Protein AF-A0A7X9BPJ6-F1 (afdb_monomer)

Sequence (104 aa):
MRKETFKKQIQTELATLIYESAHQGRFSSAEMLCLLELLEAVAARRDWPLFDCLRRWMAAESDSEQYREISEIIKATLINVDFQDAGSVQTNTEIICSLVKELE

Radius of gyration: 14.79 Å; Cα contacts (8 Å, |Δi|>4): 62; chains: 1; bounding box: 34×36×34 Å

Structure (mmCIF, N/CA/C/O backbone):
data_AF-A0A7X9BPJ6-F1
#
_entry.id   AF-A0A7X9BPJ6-F1
#
loop_
_atom_site.group_PDB
_atom_site.id
_atom_site.type_symbol
_atom_site.label_atom_id
_atom_site.label_alt_id
_atom_site.label_comp_id
_atom_site.label_asym_id
_atom_site.label_entity_id
_atom_site.label_seq_id
_atom_site.pdbx_PDB_ins_code
_atom_site.Cartn_x
_atom_site.Cartn_y
_atom_site.Cartn_z
_atom_site.occupancy
_atom_site.B_iso_or_equiv
_atom_site.auth_seq_id
_atom_site.auth_comp_id
_atom_site.auth_asym_id
_atom_site.auth_atom_id
_atom_site.pdbx_PDB_model_num
ATOM 1 N N . MET A 1 1 ? -16.027 25.324 -0.728 1.00 53.81 1 MET A N 1
ATOM 2 C CA . MET A 1 1 ? -15.608 25.284 -2.147 1.00 53.81 1 MET A CA 1
ATOM 3 C C . MET A 1 1 ? -14.087 25.226 -2.357 1.00 53.81 1 MET A C 1
ATOM 5 O O . MET A 1 1 ? -13.666 24.298 -3.019 1.00 53.81 1 MET A O 1
ATOM 9 N N . ARG A 1 2 ? -13.236 26.093 -1.767 1.00 60.16 2 ARG A N 1
ATOM 10 C CA . ARG A 1 2 ? -11.763 26.059 -2.011 1.00 60.16 2 ARG A CA 1
ATOM 11 C C . ARG A 1 2 ? -11.022 24.777 -1.573 1.00 60.16 2 ARG A C 1
ATOM 13 O O . ARG A 1 2 ? -10.060 24.394 -2.223 1.00 60.16 2 ARG A O 1
ATOM 20 N N . LYS A 1 3 ? -11.448 24.115 -0.487 1.00 61.12 3 LYS A N 1
ATOM 21 C CA . LYS A 1 3 ? -10.763 22.917 0.050 1.00 61.12 3 LYS A CA 1
ATOM 22 C C . LYS A 1 3 ? -10.933 21.667 -0.827 1.00 61.12 3 LYS A C 1
ATOM 24 O O . LYS A 1 3 ? -9.999 20.885 -0.947 1.00 61.12 3 LYS A O 1
ATOM 29 N N . GLU A 1 4 ? -12.100 21.509 -1.454 1.00 62.47 4 GLU A N 1
ATOM 30 C CA . GLU A 1 4 ? -12.416 20.375 -2.339 1.00 62.47 4 GLU A CA 1
ATOM 31 C C . GLU A 1 4 ? -11.538 20.396 -3.599 1.00 62.47 4 GLU A C 1
ATOM 33 O O . GLU A 1 4 ? -10.987 19.379 -4.009 1.00 62.47 4 GLU A O 1
ATOM 38 N N . THR A 1 5 ? -11.364 21.586 -4.182 1.00 72.50 5 THR A N 1
ATOM 39 C CA . THR A 1 5 ? -10.567 21.803 -5.394 1.00 72.50 5 THR A CA 1
ATOM 40 C C . THR A 1 5 ? -9.084 21.551 -5.145 1.00 72.50 5 THR A C 1
ATOM 42 O O . THR A 1 5 ? -8.437 20.879 -5.939 1.00 72.50 5 THR A O 1
ATOM 45 N N . PHE A 1 6 ? -8.565 22.024 -4.010 1.00 75.25 6 PHE A N 1
ATOM 46 C CA . PHE A 1 6 ? -7.166 21.823 -3.636 1.00 75.25 6 PHE A CA 1
ATOM 47 C C . PHE A 1 6 ? -6.827 20.342 -3.414 1.00 75.25 6 PHE A C 1
ATOM 49 O O . PHE A 1 6 ? -5.805 19.856 -3.886 1.00 75.25 6 PHE A O 1
ATOM 56 N N . LYS A 1 7 ? -7.723 19.595 -2.757 1.00 77.94 7 LYS A N 1
ATOM 57 C CA . LYS A 1 7 ? -7.555 18.153 -2.539 1.00 77.94 7 LYS A CA 1
ATOM 58 C C . LYS A 1 7 ? -7.513 17.370 -3.856 1.00 77.94 7 LYS A C 1
ATOM 60 O O . LYS A 1 7 ? -6.646 16.520 -4.024 1.00 77.94 7 LYS A O 1
ATOM 65 N N . LYS A 1 8 ? -8.422 17.678 -4.788 1.00 81.69 8 LYS A N 1
ATOM 66 C CA . LYS A 1 8 ? -8.437 17.058 -6.122 1.00 81.69 8 LYS A CA 1
ATOM 67 C C . LYS A 1 8 ? -7.172 17.372 -6.916 1.00 81.69 8 LYS A C 1
ATOM 69 O O . LYS A 1 8 ? -6.649 16.491 -7.581 1.00 81.69 8 LYS A O 1
ATOM 74 N N . GLN A 1 9 ? -6.660 18.596 -6.812 1.00 83.31 9 GLN A N 1
ATOM 75 C CA . GLN A 1 9 ? -5.426 18.980 -7.490 1.00 83.31 9 GLN A CA 1
ATOM 76 C C . GLN A 1 9 ? -4.222 18.163 -6.996 1.00 83.31 9 GLN A C 1
ATOM 78 O O . GLN A 1 9 ? -3.510 17.592 -7.815 1.00 83.31 9 GLN A O 1
ATOM 83 N N . ILE A 1 10 ? -4.055 18.024 -5.676 1.00 83.12 10 ILE A N 1
ATOM 84 C CA . ILE A 1 10 ? -2.991 17.187 -5.094 1.00 83.12 10 ILE A CA 1
ATOM 85 C C . ILE A 1 10 ? -3.114 15.732 -5.564 1.00 83.12 10 ILE A C 1
ATOM 87 O O . ILE A 1 10 ? -2.112 15.101 -5.881 1.00 83.12 10 ILE A O 1
ATOM 91 N N . GLN A 1 11 ? -4.334 15.192 -5.635 1.00 86.44 11 GLN A N 1
ATOM 92 C CA . GLN A 1 11 ? -4.556 13.826 -6.122 1.00 86.44 11 GLN A CA 1
ATOM 93 C C . GLN A 1 11 ? -4.128 13.662 -7.579 1.00 86.44 11 GLN A C 1
ATOM 95 O O . GLN A 1 11 ? -3.436 12.702 -7.900 1.00 86.44 11 GLN A O 1
ATOM 100 N N . THR A 1 12 ? -4.492 14.602 -8.452 1.00 87.69 12 THR A N 1
ATOM 101 C CA . THR A 1 12 ? -4.081 14.569 -9.860 1.00 87.69 12 THR A CA 1
ATOM 102 C C . THR A 1 12 ? -2.561 14.651 -10.008 1.00 87.69 12 THR A C 1
ATOM 104 O O . THR A 1 12 ? -1.981 13.899 -10.789 1.00 87.69 12 THR A O 1
ATOM 107 N N . GLU A 1 13 ? -1.905 15.533 -9.252 1.00 88.81 13 GLU A N 1
ATOM 108 C CA . GLU A 1 13 ? -0.444 15.678 -9.268 1.00 88.81 13 GLU A CA 1
ATOM 109 C C . GLU A 1 13 ? 0.256 14.397 -8.784 1.00 88.81 13 GLU A C 1
ATOM 111 O O . GLU A 1 13 ? 1.163 13.903 -9.451 1.00 88.81 13 GLU A O 1
ATOM 116 N N . LEU A 1 14 ? -0.211 13.792 -7.686 1.00 89.38 14 LEU A N 1
ATOM 117 C CA . LEU A 1 14 ? 0.332 12.527 -7.179 1.00 89.38 14 LEU A CA 1
ATOM 118 C C . LEU A 1 14 ? 0.105 11.361 -8.149 1.00 89.38 14 LEU A C 1
ATOM 120 O O . LEU A 1 14 ? 1.033 10.594 -8.396 1.00 89.38 14 LEU A O 1
ATOM 124 N N . ALA A 1 15 ? -1.084 11.248 -8.744 1.00 90.94 15 ALA A N 1
ATOM 125 C CA . ALA A 1 15 ? -1.370 10.227 -9.752 1.00 90.94 15 ALA A CA 1
ATOM 126 C C . ALA A 1 15 ? -0.457 10.369 -10.982 1.00 90.94 15 ALA A C 1
ATOM 128 O O . ALA A 1 15 ? 0.022 9.372 -11.523 1.00 90.94 15 ALA A O 1
ATOM 129 N N . THR A 1 16 ? -0.167 11.609 -11.385 1.00 90.25 16 THR A N 1
ATOM 130 C CA . THR A 1 16 ? 0.751 11.907 -12.494 1.00 90.25 16 THR A CA 1
ATOM 131 C C . THR A 1 16 ? 2.174 11.471 -12.151 1.00 90.25 16 THR A C 1
ATOM 133 O O . THR A 1 16 ? 2.801 10.767 -12.936 1.00 90.25 16 THR A O 1
ATOM 136 N N . LEU A 1 17 ? 2.661 11.796 -10.949 1.00 90.88 17 LEU A N 1
ATOM 137 C CA . LEU A 1 17 ? 3.988 11.379 -10.483 1.00 90.88 17 LEU A CA 1
ATOM 138 C C . LEU A 1 17 ? 4.135 9.854 -10.393 1.00 90.88 17 LEU A C 1
ATOM 140 O O . LEU A 1 17 ? 5.190 9.320 -10.747 1.00 90.88 17 LEU A O 1
ATOM 144 N N . ILE A 1 18 ? 3.092 9.151 -9.941 1.00 90.88 18 ILE A N 1
ATOM 145 C CA . ILE A 1 18 ? 3.055 7.681 -9.908 1.00 90.88 18 ILE A CA 1
ATOM 146 C C . ILE A 1 18 ? 3.174 7.124 -11.333 1.00 90.88 18 ILE A C 1
ATOM 148 O O . ILE A 1 18 ? 4.035 6.280 -11.590 1.00 90.88 18 ILE A O 1
ATOM 152 N N . TYR A 1 19 ? 2.370 7.638 -12.268 1.00 90.19 19 TYR A N 1
ATOM 153 C CA . TYR A 1 19 ? 2.392 7.225 -13.673 1.00 90.19 19 TYR A CA 1
ATOM 154 C C . TYR A 1 19 ? 3.752 7.480 -14.342 1.00 90.19 19 TYR A C 1
ATOM 156 O O . TYR A 1 19 ? 4.320 6.583 -14.965 1.00 90.19 19 TYR A O 1
ATOM 164 N N . GLU A 1 20 ? 4.312 8.681 -14.188 1.00 89.94 20 GLU A N 1
ATOM 165 C CA . GLU A 1 20 ? 5.614 9.039 -14.760 1.00 89.94 20 GLU A CA 1
ATOM 166 C C . GLU A 1 20 ? 6.738 8.166 -14.198 1.00 89.94 20 GLU A C 1
ATOM 168 O O . GLU A 1 20 ? 7.590 7.688 -14.947 1.00 89.94 20 GLU A O 1
ATOM 173 N N . SER A 1 21 ? 6.725 7.907 -12.888 1.00 87.94 21 SER A N 1
ATOM 174 C CA . SER A 1 21 ? 7.716 7.048 -12.234 1.00 87.94 21 SER A CA 1
ATOM 175 C C . SER A 1 21 ? 7.630 5.601 -12.724 1.00 87.94 21 SER A C 1
ATOM 177 O O . SER A 1 21 ? 8.664 4.975 -12.965 1.00 87.94 21 SER A O 1
ATOM 179 N N . ALA A 1 22 ? 6.417 5.082 -12.931 1.00 89.88 22 ALA A N 1
ATOM 180 C CA . ALA A 1 22 ? 6.211 3.766 -13.527 1.00 89.88 22 ALA A CA 1
ATOM 181 C C . ALA A 1 22 ? 6.708 3.721 -14.982 1.00 89.88 22 ALA A C 1
ATOM 183 O O . ALA A 1 22 ? 7.394 2.779 -15.372 1.00 89.88 22 ALA A O 1
ATOM 184 N N . HIS A 1 23 ? 6.459 4.771 -15.773 1.00 88.75 23 HIS A N 1
ATOM 185 C CA . HIS A 1 23 ? 6.957 4.864 -17.150 1.00 88.75 23 HIS A CA 1
ATOM 186 C C . HIS A 1 23 ? 8.491 4.954 -17.228 1.00 88.75 23 HIS A C 1
ATOM 188 O O . HIS A 1 23 ? 9.100 4.484 -18.186 1.00 88.75 23 HIS A O 1
ATOM 194 N N . GLN A 1 24 ? 9.130 5.506 -16.195 1.00 92.75 24 GLN A N 1
ATOM 195 C CA . GLN A 1 24 ? 10.585 5.501 -16.021 1.00 92.75 24 GLN A CA 1
ATOM 196 C C . GLN A 1 24 ? 11.138 4.156 -15.511 1.00 92.75 24 GLN A C 1
ATOM 198 O O . GLN A 1 24 ? 12.341 4.049 -15.276 1.00 92.75 24 GLN A O 1
ATOM 203 N N . GLY A 1 25 ? 10.290 3.141 -15.312 1.00 88.31 25 GLY A N 1
ATOM 204 C CA . GLY A 1 25 ? 10.687 1.813 -14.843 1.00 88.31 25 GLY A CA 1
ATOM 205 C C . GLY A 1 25 ? 11.016 1.740 -13.350 1.00 88.31 25 GLY A C 1
ATOM 206 O O . GLY A 1 25 ? 11.656 0.784 -12.923 1.00 88.31 25 GLY A O 1
ATOM 207 N N . ARG A 1 26 ? 10.610 2.737 -12.548 1.00 88.19 26 ARG A N 1
ATOM 208 C CA . ARG A 1 26 ? 10.840 2.738 -11.089 1.00 88.19 26 ARG A CA 1
ATOM 209 C C . ARG A 1 26 ? 9.878 1.828 -10.332 1.00 88.19 26 ARG A C 1
ATOM 211 O O . ARG A 1 26 ? 10.185 1.439 -9.212 1.00 88.19 26 ARG A O 1
ATOM 218 N N . PHE A 1 27 ? 8.741 1.518 -10.947 1.00 86.94 27 PHE A N 1
ATOM 219 C CA . PHE A 1 27 ? 7.713 0.623 -10.434 1.00 86.94 27 PHE A CA 1
ATOM 220 C C . PHE A 1 27 ? 7.259 -0.307 -11.556 1.00 86.94 27 PHE A C 1
ATOM 222 O O . PHE A 1 27 ? 7.199 0.089 -12.723 1.00 86.94 27 PHE A O 1
ATOM 229 N N . SER A 1 28 ? 6.888 -1.525 -11.194 1.00 90.25 28 SER A N 1
ATOM 230 C CA . SER A 1 28 ? 6.096 -2.415 -12.034 1.00 90.25 28 SER A CA 1
ATOM 231 C C . SER A 1 28 ? 4.673 -1.875 -12.221 1.00 90.25 28 SER A C 1
ATOM 233 O O . SER A 1 28 ? 4.186 -1.035 -11.461 1.00 90.25 28 SER A O 1
ATOM 235 N N . SER A 1 29 ? 3.956 -2.393 -13.222 1.00 88.62 29 SER A N 1
ATOM 236 C CA . SER A 1 29 ? 2.546 -2.036 -13.433 1.00 88.62 29 SER A CA 1
ATOM 237 C C . SER A 1 29 ? 1.661 -2.399 -12.237 1.00 88.62 29 SER A C 1
ATOM 239 O O . SER A 1 29 ? 0.712 -1.677 -11.955 1.00 88.62 29 SER A O 1
ATOM 241 N N . ALA A 1 30 ? 1.981 -3.481 -11.520 1.00 87.94 30 ALA A N 1
ATOM 242 C CA . ALA A 1 30 ? 1.236 -3.907 -10.338 1.00 87.94 30 ALA A CA 1
ATOM 243 C C . ALA A 1 30 ? 1.438 -2.938 -9.160 1.00 87.94 30 ALA A C 1
ATOM 245 O O . ALA A 1 30 ? 0.471 -2.507 -8.540 1.00 87.94 30 ALA A O 1
ATOM 246 N N . GLU A 1 31 ? 2.680 -2.514 -8.912 1.00 90.12 31 GLU A N 1
ATOM 247 C CA . GLU A 1 31 ? 2.990 -1.492 -7.902 1.00 90.12 31 GLU A CA 1
ATOM 248 C C . GLU A 1 31 ? 2.343 -0.146 -8.243 1.00 90.12 31 GLU A C 1
ATOM 250 O O . GLU A 1 31 ? 1.782 0.508 -7.368 1.00 90.12 31 GLU A O 1
ATOM 255 N N . MET A 1 32 ? 2.362 0.257 -9.518 1.00 92.19 32 MET A N 1
ATOM 256 C CA . MET A 1 32 ? 1.688 1.474 -9.972 1.00 92.19 32 MET A CA 1
ATOM 257 C C . MET A 1 32 ? 0.184 1.437 -9.664 1.00 92.19 32 MET A C 1
ATOM 259 O O . MET A 1 32 ? -0.348 2.413 -9.139 1.00 92.19 32 MET A O 1
ATOM 263 N N . LEU A 1 33 ? -0.495 0.330 -9.985 1.00 90.31 33 LEU A N 1
ATOM 264 C CA . LEU A 1 33 ? -1.929 0.167 -9.727 1.00 90.31 33 LEU A CA 1
ATOM 265 C C . LEU A 1 33 ? -2.235 0.219 -8.226 1.00 90.31 33 LEU A C 1
ATOM 267 O O . LEU A 1 33 ? -3.067 1.024 -7.814 1.00 90.31 33 LEU A O 1
ATOM 271 N N . CYS A 1 34 ? -1.480 -0.523 -7.413 1.00 89.56 34 CYS A N 1
ATOM 272 C CA . CYS A 1 34 ? -1.598 -0.504 -5.955 1.00 89.56 34 CYS A CA 1
ATOM 273 C C . CYS A 1 34 ? -1.448 0.921 -5.380 1.00 89.56 34 CYS A C 1
ATOM 275 O O . CYS A 1 34 ? -2.252 1.362 -4.559 1.00 89.56 34 CYS A O 1
ATOM 277 N N . LEU A 1 35 ? -0.459 1.694 -5.848 1.00 90.31 35 LEU A N 1
ATOM 278 C CA . LEU A 1 35 ? -0.253 3.079 -5.403 1.00 90.31 35 LEU A CA 1
ATOM 279 C C . LEU A 1 35 ? -1.416 4.012 -5.782 1.00 90.31 35 LEU A C 1
ATOM 281 O O . LEU A 1 35 ? -1.767 4.899 -5.000 1.00 90.31 35 LEU A O 1
ATOM 285 N N . LEU A 1 36 ? -2.014 3.830 -6.962 1.00 90.06 36 LEU A N 1
ATOM 286 C CA . LEU A 1 36 ? -3.180 4.607 -7.394 1.00 90.06 36 LEU A CA 1
ATOM 287 C C . LEU A 1 36 ? -4.425 4.262 -6.564 1.00 90.06 36 LEU A C 1
ATOM 289 O O . LEU A 1 36 ? -5.144 5.171 -6.145 1.00 90.06 36 LEU A O 1
ATOM 293 N N . GLU A 1 37 ? -4.644 2.982 -6.267 1.00 89.38 37 GLU A N 1
ATOM 294 C CA . GLU A 1 37 ? -5.754 2.517 -5.425 1.00 89.38 37 GLU A CA 1
ATOM 295 C C . GLU A 1 37 ? -5.611 3.005 -3.977 1.00 89.38 37 GLU A C 1
ATOM 297 O O . GLU A 1 37 ? -6.571 3.506 -3.389 1.00 89.38 37 GLU A O 1
ATOM 302 N N . LEU A 1 38 ? -4.395 2.982 -3.422 1.00 86.56 38 LEU A N 1
ATOM 303 C CA . LEU A 1 38 ? -4.105 3.571 -2.112 1.00 86.56 38 LEU A CA 1
ATOM 304 C C . LEU A 1 38 ? -4.375 5.081 -2.093 1.00 86.56 38 LEU A C 1
ATOM 306 O O . LEU A 1 38 ? -4.969 5.590 -1.139 1.00 86.56 38 LEU A O 1
ATOM 310 N N . LEU A 1 39 ? -3.975 5.811 -3.139 1.00 87.31 39 LEU A N 1
ATOM 311 C CA . LEU A 1 39 ? -4.247 7.246 -3.256 1.00 87.31 39 LEU A CA 1
ATOM 312 C C . LEU A 1 39 ? -5.757 7.532 -3.268 1.00 87.31 39 LEU A C 1
ATOM 314 O O . LEU A 1 39 ? -6.206 8.481 -2.613 1.00 87.31 39 LEU A O 1
ATOM 318 N N . GLU A 1 40 ? -6.544 6.708 -3.962 1.00 85.25 40 GLU A N 1
ATOM 319 C CA . GLU A 1 40 ? -8.006 6.789 -3.968 1.00 85.25 40 GLU A CA 1
ATOM 320 C C . GLU A 1 40 ? -8.618 6.438 -2.597 1.00 85.25 40 GLU A C 1
ATOM 322 O O . GLU A 1 40 ? -9.516 7.138 -2.118 1.00 85.25 40 GLU A O 1
ATOM 327 N N . ALA A 1 41 ? -8.094 5.429 -1.899 1.00 80.12 41 ALA A N 1
ATOM 328 C CA . ALA A 1 41 ? -8.543 5.067 -0.555 1.00 80.12 41 ALA A CA 1
ATOM 329 C C . ALA A 1 41 ? -8.291 6.200 0.464 1.00 80.12 41 ALA A C 1
ATOM 331 O O . ALA A 1 41 ? -9.219 6.630 1.167 1.00 80.12 41 ALA A O 1
ATOM 332 N N . VAL A 1 42 ? -7.081 6.786 0.471 1.00 76.75 42 VAL A N 1
ATOM 333 C CA . VAL A 1 42 ? -6.744 7.981 1.278 1.00 76.75 42 VAL A CA 1
ATOM 334 C C . VAL A 1 42 ? -7.679 9.138 0.926 1.00 76.75 42 VAL A C 1
ATOM 336 O O . VAL A 1 42 ? -8.214 9.831 1.802 1.00 76.75 42 VAL A O 1
ATOM 339 N N . ALA A 1 43 ? -7.893 9.365 -0.372 1.00 76.19 43 ALA A N 1
ATOM 340 C CA . ALA A 1 43 ? -8.780 10.394 -0.887 1.00 76.19 43 ALA A CA 1
ATOM 341 C C . ALA A 1 43 ? -10.210 10.232 -0.368 1.00 76.19 43 ALA A C 1
ATOM 343 O O . ALA A 1 43 ? -10.824 11.217 0.053 1.00 76.19 43 ALA A O 1
ATOM 344 N N . ALA A 1 44 ? -10.732 9.013 -0.346 1.00 75.06 44 ALA A N 1
ATOM 345 C CA . ALA A 1 44 ? -12.067 8.710 0.143 1.00 75.06 44 ALA A CA 1
ATOM 346 C C . ALA A 1 44 ? -12.173 8.749 1.680 1.00 75.06 44 ALA A C 1
ATOM 348 O O . ALA A 1 44 ? -13.285 8.674 2.203 1.00 75.06 44 ALA A O 1
ATOM 349 N N . ARG A 1 45 ? -11.050 8.913 2.406 1.00 66.88 45 ARG A N 1
ATOM 350 C CA . ARG A 1 45 ? -10.952 8.715 3.866 1.00 66.88 45 ARG A CA 1
ATOM 351 C C . ARG A 1 45 ? -11.485 7.345 4.301 1.00 66.88 45 ARG A C 1
ATOM 353 O O . ARG A 1 45 ? -12.020 7.215 5.402 1.00 66.88 45 ARG A O 1
ATOM 360 N N . ARG A 1 46 ? -11.376 6.351 3.423 1.00 61.56 46 ARG A N 1
ATOM 361 C CA . ARG A 1 46 ? -11.653 4.959 3.765 1.00 61.56 46 ARG A CA 1
ATOM 362 C C . ARG A 1 46 ? -10.419 4.412 4.488 1.00 61.56 46 ARG A C 1
ATOM 364 O O . ARG A 1 46 ? -9.305 4.811 4.176 1.00 61.56 46 ARG A O 1
ATOM 371 N N . ASP A 1 47 ? -10.645 3.602 5.515 1.00 63.50 47 ASP A N 1
ATOM 372 C CA . ASP A 1 47 ? -9.638 2.732 6.140 1.00 63.50 47 ASP A CA 1
ATOM 373 C C . ASP A 1 47 ? -8.441 3.401 6.835 1.00 63.50 47 ASP A C 1
ATOM 375 O O . ASP A 1 47 ? -7.276 3.096 6.588 1.00 63.50 47 ASP A O 1
ATOM 379 N N . TRP A 1 48 ? -8.742 4.243 7.831 1.00 70.00 48 TRP A N 1
ATOM 380 C CA . TRP A 1 48 ? -7.752 4.738 8.805 1.00 70.00 48 TRP A CA 1
ATOM 381 C C . TRP A 1 48 ? -6.837 3.633 9.395 1.00 70.00 48 TRP A C 1
ATOM 383 O O . TRP A 1 48 ? -5.635 3.871 9.487 1.00 70.00 48 TRP A O 1
ATOM 393 N N . PRO A 1 49 ? -7.325 2.428 9.763 1.00 82.12 49 PRO A N 1
ATOM 394 C CA . PRO A 1 49 ? -6.477 1.412 10.395 1.00 82.12 49 PRO A CA 1
ATOM 395 C C . PRO A 1 49 ? -5.277 0.970 9.545 1.00 82.12 49 PRO A C 1
ATOM 397 O O . PRO A 1 49 ? -4.168 0.881 10.067 1.00 82.12 49 PRO A O 1
ATOM 400 N N . LEU A 1 50 ? -5.469 0.769 8.235 1.00 86.56 50 LEU A N 1
ATOM 401 C CA . LEU A 1 50 ? -4.384 0.378 7.333 1.00 86.56 50 LEU A CA 1
ATOM 402 C C . LEU A 1 50 ? -3.302 1.458 7.277 1.00 86.56 50 LEU A C 1
ATOM 404 O O . LEU A 1 50 ? -2.119 1.161 7.422 1.00 86.56 50 LEU A O 1
ATOM 408 N N . PHE A 1 51 ? -3.697 2.725 7.134 1.00 85.00 51 PHE A N 1
ATOM 409 C CA . PHE A 1 51 ? -2.742 3.833 7.056 1.00 85.00 51 PHE A CA 1
ATOM 410 C C . PHE A 1 51 ? -1.931 4.021 8.335 1.00 85.00 51 PHE A C 1
ATOM 4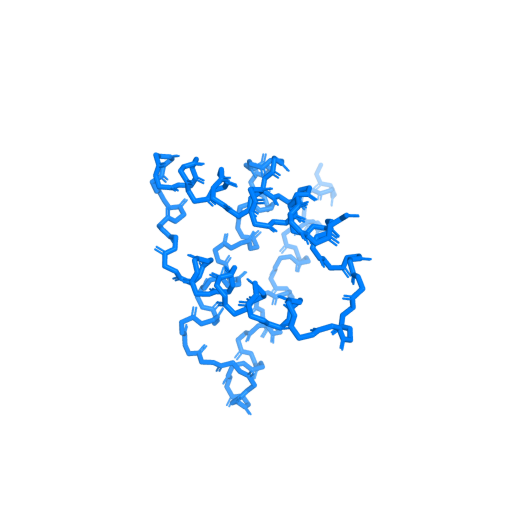12 O O . PHE A 1 51 ? -0.753 4.373 8.257 1.00 85.00 51 PHE A O 1
ATOM 419 N N . ASP A 1 52 ? -2.525 3.776 9.504 1.00 87.25 52 ASP A N 1
ATOM 420 C CA . ASP A 1 52 ? -1.770 3.825 10.756 1.00 87.25 52 ASP A CA 1
ATOM 421 C C . ASP A 1 52 ? -0.711 2.713 10.819 1.00 87.25 52 ASP A C 1
ATOM 423 O O . ASP A 1 52 ? 0.442 2.985 11.162 1.00 87.25 52 ASP A O 1
ATOM 427 N N . CYS A 1 53 ? -1.057 1.495 10.388 1.00 89.81 53 CYS A N 1
ATOM 428 C CA . CYS A 1 53 ? -0.109 0.382 10.301 1.00 89.81 53 CYS A CA 1
ATOM 429 C C . CYS A 1 53 ? 1.006 0.648 9.277 1.00 89.81 53 CYS A C 1
ATOM 431 O O . CYS A 1 53 ? 2.177 0.452 9.593 1.00 89.81 53 CYS A O 1
ATOM 433 N N . LEU A 1 54 ? 0.687 1.184 8.094 1.00 90.69 54 LEU A N 1
ATOM 434 C CA . LEU A 1 54 ? 1.701 1.561 7.099 1.00 90.69 54 LEU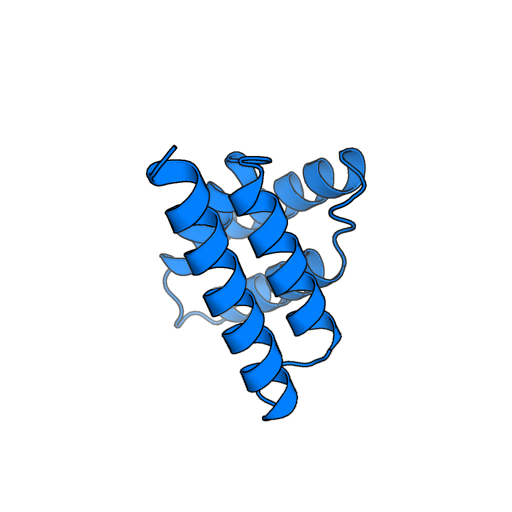 A CA 1
ATOM 435 C C . LEU A 1 54 ? 2.634 2.664 7.614 1.00 90.69 54 LEU A C 1
ATOM 437 O O . LEU A 1 54 ? 3.835 2.636 7.357 1.00 90.69 54 LEU A O 1
ATOM 441 N N . ARG A 1 55 ? 2.115 3.624 8.386 1.00 89.94 55 ARG A N 1
ATO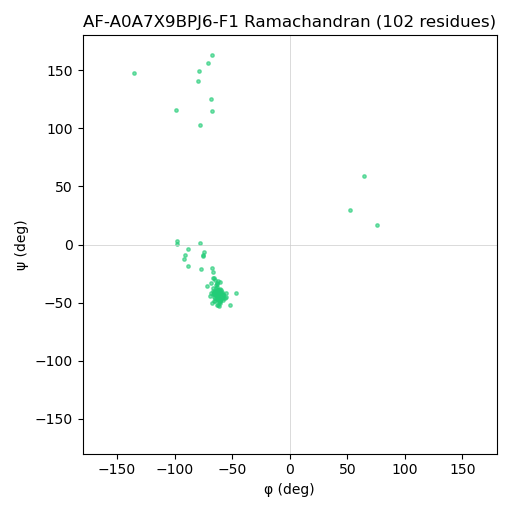M 442 C CA . ARG A 1 55 ? 2.947 4.660 9.009 1.00 89.94 55 ARG A CA 1
ATOM 443 C C . ARG A 1 55 ? 3.912 4.071 10.038 1.00 89.94 55 ARG A C 1
ATOM 445 O O . ARG A 1 55 ? 5.065 4.491 10.073 1.00 89.94 55 ARG A O 1
ATOM 452 N N . ARG A 1 56 ? 3.452 3.122 10.859 1.00 91.50 56 ARG A N 1
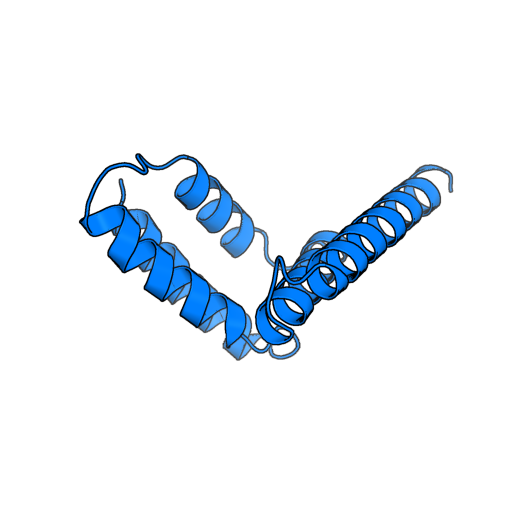ATOM 453 C CA . ARG A 1 56 ? 4.296 2.402 11.827 1.00 91.50 56 ARG A CA 1
ATOM 454 C C . ARG A 1 56 ? 5.373 1.582 11.122 1.00 91.50 56 ARG A C 1
ATOM 456 O O . ARG A 1 56 ? 6.536 1.694 11.483 1.00 91.50 56 ARG A O 1
ATOM 463 N N . TRP A 1 57 ? 5.013 0.876 10.053 1.00 93.44 57 TRP A N 1
ATOM 464 C CA . TRP A 1 57 ? 5.965 0.143 9.218 1.00 93.44 57 TRP A CA 1
ATOM 465 C C . TRP A 1 57 ? 7.085 1.034 8.667 1.00 93.44 57 TRP A C 1
ATOM 467 O O . TRP A 1 57 ? 8.257 0.683 8.762 1.00 93.44 57 TRP A O 1
ATOM 477 N N . MET A 1 58 ? 6.745 2.215 8.141 1.00 88.88 58 MET A N 1
ATOM 478 C CA . MET A 1 58 ? 7.748 3.166 7.642 1.00 88.88 58 MET A CA 1
ATOM 479 C C . MET A 1 58 ? 8.629 3.769 8.745 1.00 88.88 58 MET A C 1
ATOM 481 O O . MET A 1 58 ? 9.693 4.300 8.441 1.00 88.88 58 MET A O 1
ATOM 485 N N . ALA A 1 59 ? 8.180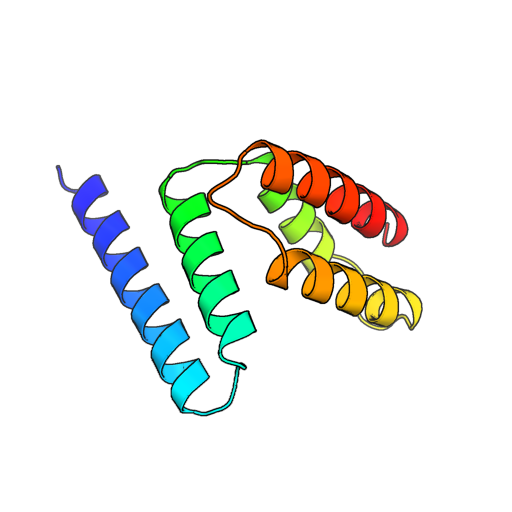 3.739 10.001 1.00 89.25 59 ALA A N 1
ATOM 486 C CA . ALA A 1 59 ? 8.925 4.255 11.145 1.00 89.25 59 ALA A CA 1
ATOM 487 C C . ALA A 1 59 ? 9.795 3.190 11.839 1.00 89.25 59 ALA A C 1
ATOM 489 O O . ALA A 1 59 ? 10.620 3.556 12.676 1.00 89.25 59 ALA A O 1
ATOM 490 N N . ALA A 1 60 ? 9.607 1.905 11.521 1.00 87.94 60 ALA A N 1
ATOM 491 C CA . ALA A 1 60 ? 10.373 0.808 12.102 1.00 87.94 60 ALA A CA 1
ATOM 492 C C . ALA A 1 60 ? 11.829 0.783 11.595 1.00 87.94 60 ALA A C 1
ATOM 494 O O . ALA A 1 60 ? 12.151 1.311 10.527 1.00 87.94 60 ALA A O 1
ATOM 495 N N . GLU A 1 61 ? 12.723 0.176 12.379 1.00 79.00 61 GLU A N 1
ATOM 496 C CA . GLU A 1 61 ? 14.158 0.123 12.085 1.00 79.00 61 GLU A CA 1
ATOM 497 C C . GLU A 1 61 ? 14.443 -0.744 10.848 1.00 79.00 61 GLU A C 1
ATOM 499 O O . GLU A 1 61 ? 14.211 -1.952 10.838 1.00 79.00 61 GLU A O 1
ATOM 504 N N . SER A 1 62 ? 14.946 -0.107 9.786 1.00 80.12 62 SER A N 1
ATOM 505 C CA . SER A 1 62 ? 14.973 -0.693 8.435 1.00 80.12 62 SER A CA 1
ATOM 506 C C . SER A 1 62 ? 16.206 -1.541 8.091 1.00 80.12 62 SER A C 1
ATOM 508 O O . SER A 1 62 ? 16.260 -2.151 7.019 1.00 80.12 62 SER A O 1
ATOM 510 N N . ASP A 1 63 ? 17.188 -1.616 8.994 1.00 83.12 63 ASP A N 1
ATOM 511 C CA . ASP A 1 63 ? 18.474 -2.274 8.732 1.00 83.12 63 ASP A CA 1
ATOM 512 C C . ASP A 1 63 ? 18.507 -3.764 9.117 1.00 83.12 63 ASP A C 1
ATOM 514 O O . ASP A 1 63 ? 19.456 -4.468 8.760 1.00 83.12 63 ASP A O 1
ATOM 518 N N . SER A 1 64 ? 17.475 -4.277 9.798 1.00 87.44 64 SER A N 1
ATOM 519 C CA . SER A 1 64 ? 17.415 -5.688 10.198 1.00 87.44 64 SER A CA 1
ATOM 520 C C . SER A 1 64 ? 17.002 -6.614 9.042 1.00 87.44 64 SER A C 1
ATOM 522 O O . SER A 1 64 ? 16.244 -6.244 8.143 1.00 87.44 64 SER A O 1
ATOM 524 N N . GLU A 1 65 ? 17.496 -7.856 9.056 1.00 90.06 65 GLU A N 1
ATOM 525 C CA . GLU A 1 65 ? 17.099 -8.895 8.090 1.00 90.06 65 GLU A CA 1
ATOM 526 C C . GLU A 1 65 ? 15.599 -9.204 8.193 1.00 90.06 65 GLU A C 1
ATOM 528 O O . GLU A 1 65 ? 14.905 -9.250 7.178 1.00 90.06 65 GLU A O 1
ATOM 533 N N . GLN A 1 66 ? 15.080 -9.266 9.423 1.00 90.56 66 GLN A N 1
ATOM 534 C CA . GLN A 1 66 ? 13.655 -9.428 9.706 1.00 90.56 66 GLN A CA 1
ATOM 535 C C . GLN A 1 66 ? 12.812 -8.306 9.084 1.00 90.56 66 GLN A C 1
ATOM 537 O O . GLN A 1 66 ? 11.781 -8.583 8.472 1.00 90.56 66 GLN A O 1
ATOM 542 N N . TYR A 1 67 ? 13.259 -7.046 9.179 1.00 93.00 67 TYR A N 1
ATOM 543 C CA . TYR A 1 67 ? 12.567 -5.930 8.534 1.00 93.00 67 TYR A CA 1
ATOM 544 C C . TYR A 1 67 ? 12.449 -6.140 7.030 1.00 93.00 67 TYR A C 1
ATOM 546 O O . TYR A 1 67 ? 11.382 -5.897 6.467 1.00 93.00 67 TYR A O 1
ATOM 554 N N . ARG A 1 68 ? 13.512 -6.610 6.370 1.00 93.25 68 ARG A N 1
ATOM 555 C CA . ARG A 1 68 ? 13.494 -6.854 4.922 1.00 93.25 68 ARG A CA 1
ATOM 556 C C . ARG A 1 68 ? 12.508 -7.955 4.554 1.00 93.25 68 ARG A C 1
ATOM 558 O O . ARG A 1 68 ? 11.690 -7.736 3.668 1.00 93.25 68 ARG A O 1
ATOM 565 N N . GLU A 1 69 ? 12.542 -9.090 5.246 1.00 94.19 69 GLU A N 1
ATOM 566 C CA . GLU A 1 69 ? 11.632 -10.211 4.977 1.00 94.19 69 GLU A CA 1
ATOM 567 C C . GLU A 1 69 ? 10.167 -9.812 5.167 1.00 94.19 69 GLU A C 1
ATOM 569 O O . GLU A 1 69 ? 9.346 -9.980 4.263 1.00 94.19 69 GLU A O 1
ATOM 574 N N . ILE A 1 70 ? 9.849 -9.205 6.311 1.00 94.81 70 ILE A N 1
ATOM 575 C CA . ILE A 1 70 ? 8.490 -8.758 6.616 1.00 94.81 70 ILE A CA 1
ATOM 576 C C . ILE A 1 70 ? 8.039 -7.677 5.630 1.00 94.81 70 ILE A C 1
ATOM 578 O O . ILE A 1 70 ? 6.900 -7.703 5.166 1.00 94.81 70 ILE A O 1
ATOM 582 N N . SER A 1 71 ? 8.927 -6.757 5.253 1.00 94.00 71 SER A N 1
ATOM 583 C CA . SER A 1 71 ? 8.622 -5.716 4.269 1.00 94.00 71 SER A CA 1
ATOM 584 C C . SER A 1 71 ? 8.255 -6.292 2.905 1.00 94.00 71 SER A C 1
ATOM 586 O O . SER A 1 71 ? 7.326 -5.793 2.274 1.00 94.00 71 SER A O 1
ATOM 588 N N . GLU A 1 72 ? 8.934 -7.344 2.446 1.00 95.00 72 GLU A N 1
ATOM 589 C CA . GLU A 1 72 ? 8.582 -8.000 1.183 1.00 95.00 72 GLU A CA 1
ATOM 590 C C . GLU A 1 72 ? 7.215 -8.693 1.264 1.00 95.00 72 GLU A C 1
ATOM 592 O O . GLU A 1 72 ? 6.423 -8.596 0.325 1.00 95.00 72 GLU A O 1
ATOM 597 N N . ILE A 1 73 ? 6.876 -9.299 2.407 1.00 95.88 73 ILE A N 1
ATOM 598 C CA . ILE A 1 73 ? 5.545 -9.884 2.629 1.00 95.88 73 ILE A CA 1
ATOM 599 C C . ILE A 1 73 ? 4.468 -8.791 2.643 1.00 95.88 73 ILE A C 1
ATOM 601 O O . ILE A 1 73 ? 3.432 -8.945 1.992 1.00 95.88 73 ILE A O 1
ATOM 605 N N . ILE A 1 74 ? 4.702 -7.671 3.336 1.00 94.88 74 ILE A N 1
ATOM 606 C CA . ILE A 1 74 ? 3.764 -6.540 3.379 1.00 94.88 74 ILE A CA 1
ATOM 607 C C . ILE A 1 74 ? 3.534 -5.985 1.968 1.00 94.88 74 ILE A C 1
ATOM 609 O O . ILE A 1 74 ? 2.384 -5.803 1.572 1.00 94.88 74 ILE A O 1
ATOM 613 N N . LYS A 1 75 ? 4.596 -5.769 1.179 1.00 93.81 75 LYS A N 1
ATOM 614 C CA . LYS A 1 75 ? 4.483 -5.311 -0.217 1.00 93.81 75 LYS A CA 1
ATOM 615 C C . LYS A 1 75 ? 3.699 -6.293 -1.077 1.00 93.81 75 LYS A C 1
ATOM 617 O O . LYS A 1 75 ? 2.778 -5.883 -1.777 1.00 93.81 75 LYS A O 1
ATOM 622 N N . ALA A 1 76 ? 4.033 -7.582 -1.009 1.00 94.44 76 ALA A N 1
ATOM 623 C CA . ALA A 1 76 ? 3.328 -8.612 -1.761 1.00 94.44 76 ALA A CA 1
ATOM 624 C C . ALA A 1 76 ? 1.843 -8.661 -1.378 1.00 94.44 76 ALA A C 1
ATOM 626 O O . ALA A 1 76 ? 0.988 -8.787 -2.251 1.00 94.44 76 ALA A O 1
ATOM 627 N N . THR A 1 77 ? 1.530 -8.501 -0.092 1.00 93.50 77 THR A N 1
ATOM 628 C CA . THR A 1 77 ? 0.150 -8.435 0.400 1.00 93.50 77 THR A CA 1
ATOM 629 C C . THR A 1 77 ? -0.564 -7.218 -0.184 1.00 93.50 77 THR A C 1
ATOM 631 O O . THR A 1 77 ? -1.593 -7.389 -0.825 1.00 93.50 77 THR A O 1
ATOM 634 N N . LEU A 1 78 ? 0.019 -6.017 -0.063 1.00 91.94 78 LEU A N 1
ATOM 635 C CA . LEU A 1 78 ? -0.530 -4.757 -0.589 1.00 91.94 78 LEU A CA 1
ATOM 636 C C . LEU A 1 78 ? -0.830 -4.802 -2.090 1.00 91.94 78 LEU A C 1
ATOM 638 O O . LEU A 1 78 ? -1.861 -4.295 -2.520 1.00 91.94 78 LEU A O 1
ATOM 642 N N . ILE A 1 79 ? 0.058 -5.407 -2.881 1.00 91.88 79 ILE A N 1
ATOM 643 C CA . ILE A 1 79 ? -0.099 -5.517 -4.339 1.00 91.88 79 ILE A CA 1
ATOM 644 C C . ILE A 1 79 ? -1.279 -6.422 -4.719 1.00 91.88 79 ILE A C 1
ATOM 646 O O . ILE A 1 79 ? -1.874 -6.235 -5.775 1.00 91.88 79 ILE A O 1
ATOM 650 N N . ASN A 1 80 ? -1.614 -7.403 -3.877 1.00 90.25 80 ASN A N 1
ATOM 651 C CA . ASN A 1 80 ? -2.685 -8.364 -4.138 1.00 90.25 80 ASN A CA 1
ATOM 652 C C . ASN A 1 80 ? -4.013 -8.003 -3.450 1.00 90.25 80 ASN A C 1
ATOM 654 O O . ASN A 1 80 ? -4.978 -8.758 -3.579 1.00 90.25 80 ASN A O 1
ATOM 658 N N . VAL A 1 81 ? -4.081 -6.888 -2.714 1.00 88.62 81 VAL A N 1
ATOM 659 C CA . VAL A 1 81 ? -5.336 -6.430 -2.107 1.00 88.62 81 VAL A CA 1
ATOM 660 C C . VAL A 1 81 ? -6.293 -5.984 -3.202 1.00 88.62 81 VAL A C 1
ATOM 662 O O . VAL A 1 81 ? -5.985 -5.080 -3.971 1.00 88.62 81 VAL A O 1
ATOM 665 N N . ASP A 1 82 ? -7.493 -6.558 -3.220 1.00 86.88 82 ASP A N 1
ATOM 666 C CA . ASP A 1 82 ? -8.617 -5.944 -3.923 1.00 86.88 82 ASP A CA 1
ATOM 667 C C . ASP A 1 82 ? -9.169 -4.805 -3.056 1.00 86.88 82 ASP A C 1
ATOM 669 O O . ASP A 1 82 ? -9.845 -5.060 -2.057 1.00 86.88 82 ASP A O 1
ATOM 673 N N . PHE A 1 83 ? -8.847 -3.556 -3.412 1.00 83.50 83 PHE A N 1
ATOM 674 C CA . PHE A 1 83 ? -9.308 -2.357 -2.701 1.00 83.50 83 PHE A CA 1
ATOM 675 C C . PHE A 1 83 ? -10.782 -2.007 -2.966 1.00 83.50 83 PHE A C 1
ATOM 677 O O . PHE A 1 83 ? -11.333 -1.124 -2.301 1.00 83.50 83 PHE A O 1
ATOM 684 N N . GLN A 1 84 ? -11.439 -2.678 -3.917 1.00 83.25 84 GLN A N 1
ATOM 685 C CA . GLN A 1 84 ? -12.868 -2.510 -4.191 1.00 83.25 84 GLN A CA 1
ATOM 686 C C . GLN A 1 84 ? -13.736 -3.448 -3.340 1.00 83.25 84 GLN A C 1
ATOM 688 O O . GLN A 1 84 ? -14.927 -3.177 -3.158 1.00 83.25 84 GLN A O 1
ATOM 693 N N . ASP A 1 85 ? -13.149 -4.506 -2.775 1.00 84.75 85 ASP A N 1
ATOM 694 C CA . ASP A 1 85 ? -13.807 -5.410 -1.836 1.00 84.75 85 ASP A CA 1
ATOM 695 C C . ASP A 1 85 ? -13.456 -5.081 -0.375 1.00 84.75 85 ASP A C 1
ATOM 697 O O . ASP A 1 85 ? -12.325 -5.236 0.085 1.00 84.75 85 ASP A O 1
ATOM 701 N N . ALA A 1 86 ? -14.464 -4.675 0.400 1.00 84.06 86 ALA A N 1
ATOM 702 C CA . ALA A 1 86 ? -14.293 -4.337 1.811 1.00 84.06 86 ALA A CA 1
ATOM 703 C C . ALA A 1 86 ? -13.828 -5.533 2.666 1.00 84.06 86 ALA A C 1
ATOM 705 O O . ALA A 1 86 ? -13.112 -5.332 3.647 1.00 84.06 86 ALA A O 1
ATOM 706 N N . GLY A 1 87 ? -14.214 -6.765 2.303 1.00 86.50 87 GLY A N 1
ATOM 707 C CA . GLY A 1 87 ? -13.769 -7.975 2.999 1.00 86.50 87 GLY A CA 1
ATOM 708 C C . GLY A 1 87 ? -12.274 -8.218 2.798 1.00 86.50 87 GLY A C 1
ATOM 709 O O . GLY A 1 87 ? -11.532 -8.353 3.773 1.00 86.50 87 GLY A O 1
ATOM 710 N N . SER A 1 88 ? -11.828 -8.180 1.540 1.00 88.94 88 SER A N 1
ATOM 711 C CA . SER A 1 88 ? -10.418 -8.192 1.147 1.00 88.94 88 SER A CA 1
ATOM 712 C C . SER A 1 88 ? -9.611 -7.120 1.881 1.00 88.94 88 SER A C 1
ATOM 714 O O . SER A 1 88 ? -8.612 -7.450 2.524 1.00 88.94 88 SER A O 1
ATOM 716 N N . VAL A 1 89 ? -10.050 -5.856 1.864 1.00 88.50 89 VAL A N 1
ATOM 717 C CA . VAL A 1 89 ? -9.341 -4.766 2.556 1.00 88.50 89 VAL A CA 1
ATOM 718 C C . VAL A 1 89 ?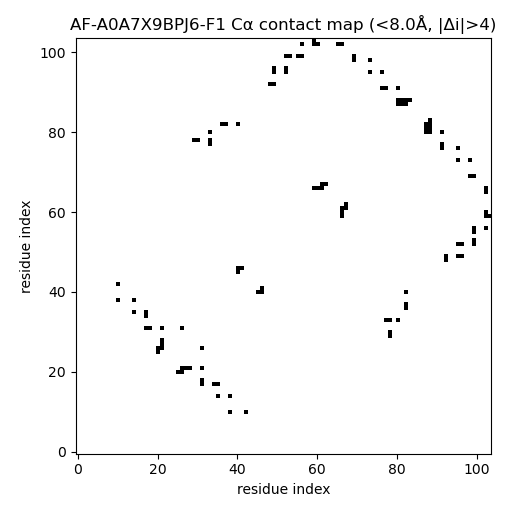 -9.223 -5.042 4.050 1.00 88.50 89 VAL A C 1
ATOM 720 O O . VAL A 1 89 ? -8.135 -4.893 4.610 1.00 88.50 89 VAL A O 1
ATOM 723 N N . GLN A 1 90 ? -10.303 -5.478 4.705 1.00 89.56 90 GLN A N 1
ATOM 724 C CA . GLN A 1 90 ? -10.280 -5.770 6.135 1.00 89.56 90 GLN A CA 1
ATOM 725 C C . GLN A 1 90 ? -9.293 -6.898 6.464 1.00 89.56 90 GLN A C 1
ATOM 727 O O . GLN A 1 90 ? -8.419 -6.714 7.311 1.00 89.56 90 GLN A O 1
ATOM 732 N N . THR A 1 91 ? -9.393 -8.042 5.781 1.00 92.38 91 THR A N 1
ATOM 733 C CA . THR A 1 91 ? -8.515 -9.196 6.032 1.00 92.38 91 THR A CA 1
ATOM 734 C C . THR A 1 91 ? -7.048 -8.854 5.780 1.00 92.38 91 THR A C 1
ATOM 736 O O . THR 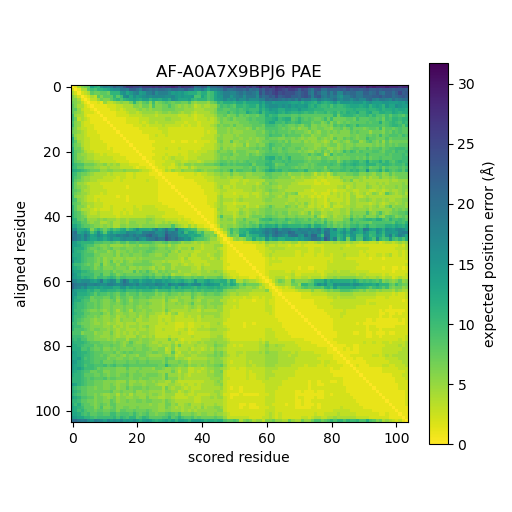A 1 91 ? -6.191 -9.148 6.612 1.00 92.38 91 THR A O 1
ATOM 739 N N . ASN A 1 92 ? -6.742 -8.177 4.673 1.00 92.94 92 ASN A N 1
ATOM 740 C CA . ASN A 1 92 ? -5.366 -7.795 4.366 1.00 92.94 92 ASN A CA 1
ATOM 741 C C . ASN A 1 92 ? -4.829 -6.729 5.332 1.00 92.94 92 ASN A C 1
ATOM 743 O O . ASN A 1 92 ? -3.655 -6.769 5.694 1.00 92.94 92 ASN A O 1
ATOM 747 N N . THR A 1 93 ? -5.682 -5.823 5.819 1.00 92.38 93 THR A N 1
ATOM 748 C CA . THR A 1 93 ? -5.305 -4.868 6.872 1.00 92.38 93 THR A CA 1
ATOM 749 C C . THR A 1 93 ? -4.920 -5.589 8.160 1.00 92.38 93 THR A C 1
ATOM 751 O O . THR A 1 93 ? -3.894 -5.264 8.751 1.00 92.38 93 THR A O 1
ATOM 754 N N . GLU A 1 94 ? -5.694 -6.588 8.588 1.00 94.12 94 GLU A N 1
ATOM 755 C CA . GLU A 1 94 ? -5.388 -7.383 9.784 1.00 94.12 94 GLU A CA 1
ATOM 756 C C . GLU A 1 94 ? -4.043 -8.117 9.652 1.00 94.12 94 GLU A C 1
ATOM 758 O O . GLU A 1 94 ? -3.231 -8.075 10.581 1.00 94.12 94 GLU A O 1
ATOM 763 N N . ILE A 1 95 ? -3.770 -8.706 8.482 1.00 95.00 95 ILE A N 1
ATOM 764 C CA . ILE A 1 95 ? -2.493 -9.368 8.173 1.00 95.00 95 ILE A CA 1
ATOM 765 C C . ILE A 1 95 ? -1.332 -8.372 8.248 1.00 95.00 95 ILE A C 1
ATOM 767 O O . ILE A 1 95 ? -0.373 -8.597 8.987 1.00 95.00 95 ILE A O 1
ATOM 771 N N . ILE A 1 96 ? -1.428 -7.246 7.534 1.00 95.12 96 ILE A N 1
ATOM 772 C CA . ILE A 1 96 ? -0.376 -6.220 7.505 1.00 95.12 96 ILE A CA 1
ATOM 773 C C . ILE A 1 96 ? -0.122 -5.684 8.914 1.00 95.12 96 ILE A C 1
ATOM 775 O O . ILE A 1 96 ? 1.021 -5.610 9.351 1.00 95.12 96 ILE A O 1
ATOM 779 N N . CYS A 1 97 ? -1.171 -5.357 9.667 1.00 94.44 97 CYS A N 1
ATOM 780 C CA . CYS A 1 97 ? -1.021 -4.866 11.032 1.00 94.44 97 CYS A CA 1
ATOM 781 C C . CYS A 1 97 ? -0.419 -5.913 11.983 1.00 94.44 97 CYS A C 1
ATOM 783 O O . CYS A 1 97 ? 0.248 -5.531 12.943 1.00 94.44 97 CYS A O 1
ATOM 785 N N . SER A 1 98 ? -0.648 -7.211 11.754 1.00 95.75 98 SER A N 1
ATOM 786 C CA . SER A 1 98 ? 0.020 -8.277 12.511 1.00 95.75 98 SER A CA 1
ATOM 787 C C . SER A 1 98 ? 1.519 -8.291 12.228 1.00 95.75 98 SER A C 1
ATOM 789 O O . SER A 1 98 ? 2.310 -8.259 13.162 1.00 95.75 98 SER A O 1
ATOM 791 N N . LEU A 1 99 ? 1.897 -8.253 10.952 1.00 95.50 99 LEU A N 1
ATOM 792 C CA . LEU A 1 99 ? 3.292 -8.247 10.512 1.00 95.50 99 LEU A CA 1
ATOM 793 C C . LEU A 1 99 ? 4.055 -7.017 11.015 1.00 95.50 99 LEU A C 1
ATOM 795 O O . LEU A 1 99 ? 5.181 -7.124 11.484 1.00 95.50 99 LEU A O 1
ATOM 799 N N . VAL A 1 100 ? 3.427 -5.840 10.984 1.00 94.50 100 VAL A N 1
ATOM 800 C CA . VAL A 1 100 ? 4.043 -4.604 11.489 1.00 94.50 100 VAL A CA 1
ATOM 801 C C . VAL A 1 100 ? 4.325 -4.672 12.990 1.00 94.50 100 VAL A C 1
ATOM 803 O O . VAL A 1 100 ? 5.320 -4.113 13.434 1.00 94.50 100 VAL A O 1
ATOM 806 N N . LYS A 1 101 ? 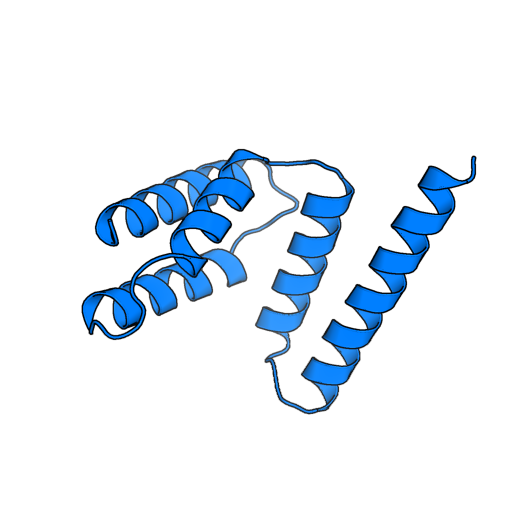3.501 -5.371 13.780 1.00 93.56 101 LYS A N 1
ATOM 807 C CA . LYS A 1 101 ? 3.766 -5.560 15.218 1.00 93.56 101 LYS A CA 1
ATOM 808 C C . LYS A 1 101 ? 4.994 -6.422 15.494 1.00 93.56 101 LYS A C 1
ATOM 810 O O . LYS A 1 101 ? 5.546 -6.320 16.577 1.00 93.56 101 LYS A O 1
ATOM 815 N N . GLU A 1 102 ? 5.404 -7.272 14.557 1.00 92.44 102 GLU A N 1
ATOM 816 C CA . GLU A 1 102 ? 6.624 -8.076 14.698 1.00 92.44 102 GLU A CA 1
ATOM 817 C C . GLU A 1 102 ? 7.903 -7.249 14.481 1.00 92.44 102 GLU A C 1
ATOM 819 O O . GLU A 1 102 ? 8.996 -7.743 14.749 1.00 92.44 102 GLU A O 1
ATOM 824 N N . LEU A 1 103 ? 7.766 -6.007 13.999 1.00 88.56 103 LEU A N 1
ATOM 825 C CA . LEU A 1 103 ? 8.858 -5.056 13.766 1.00 88.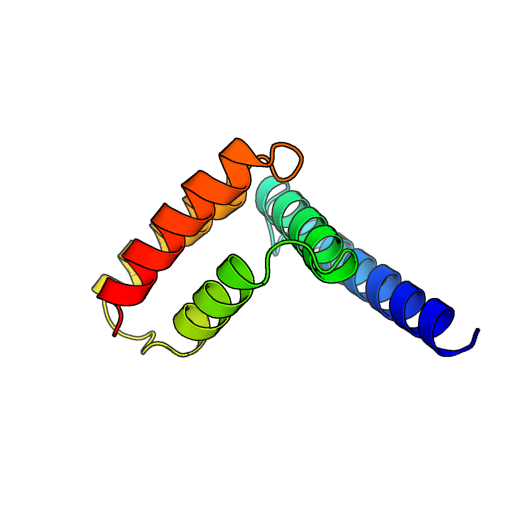56 103 LEU A CA 1
ATOM 826 C C . LEU A 1 103 ? 9.040 -4.037 14.904 1.00 88.56 103 LEU A C 1
ATOM 828 O O . LEU A 1 103 ? 9.864 -3.130 14.774 1.00 88.56 103 LEU A O 1
ATOM 832 N N . GLU A 1 104 ? 8.258 -4.154 15.978 1.00 84.56 104 GLU A N 1
ATOM 833 C CA . GLU A 1 104 ? 8.270 -3.272 17.157 1.00 84.56 104 GLU A CA 1
ATOM 834 C C . GLU A 1 104 ? 8.877 -3.951 18.381 1.00 84.56 104 GLU A C 1
ATOM 836 O O . GLU A 1 104 ? 9.585 -3.242 19.133 1.00 84.56 104 GLU A O 1
#

Mean predicted aligned error: 5.9 Å

Foldseek 3Di:
DVVVVVLVVVLVVQLVVLVVCVVVVVDPPLLSVLSNLVSVCVSVVHDPLLVVLVVLLVVFDCPDPLNVVLVVVLSVLSSPQPSVDPVSVVVSSVVSSVSSVVRD

Solvent-accessible surface area (backbone atoms only — not comparable to full-atom values): 5864 Å² total; per-residue (Å²): 116,74,68,64,56,54,54,53,50,54,50,53,53,51,51,48,52,47,53,54,39,30,75,71,66,77,37,54,72,57,54,40,50,36,53,49,53,50,53,50,34,58,69,69,67,50,64,65,69,48,56,54,36,53,52,50,51,73,68,39,71,75,87,44,70,66,42,51,55,50,48,52,53,43,51,56,50,55,53,70,50,48,83,88,39,70,67,47,40,52,55,52,36,56,51,44,44,52,57,42,59,77,61,111

Nearest PDB structures (foldseek):
  6ptm-assembly1_A  TM=2.912E-01  e=3.537E+00  Bacteroides ovatus CL02T12C04

Secondary structure (DSSP, 8-state):
-HHHHHHHHHHHHHHHHHHHHHHTTSS-HHHHHHHHHHHHHHHHT--HHHHHHHHHHHHS-TTSHHHHHHHHHHHHHHHH--TT-HHHHHHHHHHHHHHHHTT-

pLDDT: mean 86.6, std 8.6, range [53.81, 95.88]